Protein AF-A0A924IKW5-F1 (afdb_monomer_lite)

Radius of gyration: 21.97 Å; chains: 1; bounding box: 60×38×69 Å

pLDDT: mean 75.46, std 15.64, range [44.69, 96.19]

Sequence (141 aa):
MKMPLLLILLVTSVSAKTWAGDVLSQFDENCRFVYRSAYLELSSDVDGFNKKILSKYEMSSRLASLSLEITTSRANCEHLQADNSAKCNSDYQDLYSTLRGKLNIPAIISGKQSSVDRGPFGSDKAKEKIRLGVIDLQCKK

Structure (mmCIF, N/CA/C/O backbone):
data_AF-A0A924IKW5-F1
#
_entry.id   AF-A0A924IKW5-F1
#
loop_
_atom_site.group_PDB
_atom_site.id
_atom_site.type_symbol
_atom_site.label_atom_id
_atom_site.label_alt_id
_atom_site.label_comp_id
_atom_site.label_asym_id
_atom_site.label_entity_id
_atom_site.label_seq_id
_atom_site.pdbx_PDB_ins_code
_atom_site.Cartn_x
_atom_site.Cartn_y
_atom_site.Cartn_z
_atom_site.occupancy
_atom_site.B_iso_or_equiv
_atom_site.auth_seq_id
_atom_site.auth_comp_id
_atom_site.auth_asym_id
_atom_site.auth_atom_id
_atom_site.pdbx_PDB_model_num
ATOM 1 N N . MET A 1 1 ? 41.228 22.521 -52.847 1.00 44.69 1 MET A N 1
ATOM 2 C CA . MET A 1 1 ? 41.133 21.254 -52.088 1.00 44.69 1 MET A CA 1
ATOM 3 C C . MET A 1 1 ? 40.176 21.461 -50.919 1.00 44.69 1 MET A C 1
ATOM 5 O O . MET A 1 1 ? 40.480 22.256 -50.044 1.00 44.69 1 MET A O 1
ATOM 9 N N . LYS A 1 2 ? 38.982 20.853 -50.961 1.00 47.47 2 LYS A N 1
ATOM 10 C CA . LYS A 1 2 ? 37.913 20.969 -49.951 1.00 47.47 2 LYS A CA 1
ATOM 11 C C . LYS A 1 2 ? 37.553 19.565 -49.463 1.00 47.47 2 LYS A C 1
ATOM 13 O O . LYS A 1 2 ? 36.761 18.898 -50.111 1.00 47.47 2 LYS A O 1
ATOM 18 N N . MET A 1 3 ? 38.158 19.120 -48.368 1.00 56.00 3 MET A N 1
ATOM 19 C CA . MET A 1 3 ? 37.660 18.026 -47.522 1.00 56.00 3 MET A CA 1
ATOM 20 C C . MET A 1 3 ? 38.601 17.911 -46.324 1.00 56.00 3 MET A C 1
ATOM 22 O O . MET A 1 3 ? 39.740 17.484 -46.496 1.00 56.00 3 MET A O 1
ATOM 26 N N . PRO A 1 4 ? 38.176 18.400 -45.145 1.00 53.31 4 PRO A N 1
ATOM 27 C CA . PRO A 1 4 ? 38.145 17.486 -44.004 1.00 53.31 4 PRO A CA 1
ATOM 28 C C . PRO A 1 4 ? 37.057 17.876 -42.981 1.00 53.31 4 PRO A C 1
ATOM 30 O O . PRO A 1 4 ? 37.361 18.131 -41.824 1.00 53.31 4 PRO A O 1
ATOM 33 N N . LEU A 1 5 ? 35.784 17.968 -43.380 1.00 53.41 5 LEU A N 1
ATOM 34 C CA . LEU A 1 5 ? 34.685 18.159 -42.408 1.00 53.41 5 LEU A CA 1
ATOM 35 C C . LEU A 1 5 ? 33.915 16.856 -42.119 1.00 53.41 5 LEU A C 1
ATOM 37 O O . LEU A 1 5 ? 33.303 16.707 -41.069 1.00 53.41 5 LEU A O 1
ATOM 41 N N . LEU A 1 6 ? 33.991 15.879 -43.028 1.00 52.94 6 LEU A N 1
ATOM 42 C CA . LEU A 1 6 ? 33.246 14.617 -42.938 1.00 52.94 6 LEU A CA 1
ATOM 43 C C . LEU A 1 6 ? 33.859 13.589 -41.970 1.00 52.94 6 LEU A C 1
ATOM 45 O O . LEU A 1 6 ? 33.150 12.710 -41.495 1.00 52.94 6 LEU A O 1
ATOM 49 N N . LEU A 1 7 ? 35.147 13.712 -41.632 1.00 53.06 7 LEU A N 1
ATOM 50 C CA . LEU A 1 7 ? 35.840 12.764 -40.746 1.00 53.06 7 LEU A CA 1
ATOM 51 C C . LEU A 1 7 ? 35.599 13.028 -39.251 1.00 53.06 7 LEU A C 1
ATOM 53 O O . LEU A 1 7 ? 35.676 12.101 -38.454 1.00 53.06 7 LEU A O 1
ATOM 57 N N . ILE A 1 8 ? 35.250 14.259 -38.865 1.00 54.88 8 ILE A N 1
ATOM 58 C CA . ILE A 1 8 ? 35.007 14.617 -37.455 1.00 54.88 8 ILE A CA 1
ATOM 59 C C . ILE A 1 8 ? 33.595 14.193 -37.006 1.00 54.88 8 ILE A C 1
ATOM 61 O O . ILE A 1 8 ? 33.396 13.827 -35.851 1.00 54.88 8 ILE A O 1
ATOM 65 N N . LEU A 1 9 ? 32.627 14.149 -37.928 1.00 52.03 9 LEU A N 1
ATOM 66 C CA . LEU A 1 9 ? 31.243 13.738 -37.649 1.00 52.03 9 LEU A CA 1
ATOM 67 C C . LEU A 1 9 ? 31.067 12.222 -37.446 1.00 52.03 9 LEU A C 1
ATOM 69 O O . LEU A 1 9 ? 30.089 11.801 -36.833 1.00 52.03 9 LEU A O 1
ATOM 73 N N . LEU A 1 10 ? 32.006 11.395 -37.920 1.00 49.88 10 LEU A N 1
ATOM 74 C CA . LEU A 1 10 ? 31.911 9.938 -37.772 1.00 49.88 10 LEU A CA 1
ATOM 75 C C . LEU A 1 10 ? 32.428 9.422 -36.417 1.00 49.88 10 LEU A C 1
ATOM 77 O O . LEU A 1 10 ? 32.044 8.337 -35.994 1.00 49.88 10 LEU A O 1
ATOM 81 N N . VAL A 1 11 ? 33.276 10.184 -35.718 1.00 53.72 11 VAL A N 1
ATOM 82 C CA . VAL A 1 11 ? 33.910 9.736 -34.461 1.00 53.72 11 VAL A CA 1
ATOM 83 C C . VAL A 1 11 ? 33.022 9.995 -33.235 1.00 53.72 11 VAL A C 1
ATOM 85 O O . VAL A 1 11 ? 33.171 9.337 -32.210 1.00 53.72 11 VAL A O 1
ATOM 88 N N . THR A 1 12 ? 32.037 10.892 -33.326 1.00 54.75 12 THR A N 1
ATOM 89 C CA . THR A 1 12 ? 31.167 11.249 -32.189 1.00 54.75 12 THR A CA 1
ATOM 90 C C . THR A 1 12 ? 29.928 10.365 -32.030 1.00 54.75 12 THR A C 1
ATOM 92 O O . THR A 1 12 ? 29.213 10.498 -31.040 1.00 54.75 12 THR A O 1
ATOM 95 N N . SER A 1 13 ? 29.665 9.430 -32.948 1.00 54.00 13 SER A N 1
ATOM 96 C CA . SER A 1 13 ? 28.444 8.605 -32.932 1.00 54.00 13 SER A CA 1
ATOM 97 C C . SER A 1 13 ? 28.584 7.250 -32.219 1.00 54.00 13 SER A C 1
ATOM 99 O O . SER A 1 13 ? 27.589 6.542 -32.063 1.00 54.00 13 SER A O 1
ATOM 101 N N . VAL A 1 14 ? 29.778 6.883 -31.732 1.00 52.41 14 VAL A N 1
ATOM 102 C CA . VAL A 1 14 ? 30.023 5.550 -31.137 1.00 52.41 14 VAL A CA 1
ATOM 103 C C . VAL A 1 14 ? 29.968 5.543 -29.600 1.00 52.41 14 VAL A C 1
ATOM 105 O O . VAL A 1 14 ? 29.724 4.498 -29.003 1.00 52.41 14 VAL A O 1
ATOM 108 N N . SER A 1 15 ? 30.082 6.693 -28.931 1.00 52.78 15 SER A N 1
ATOM 109 C CA . SER A 1 15 ? 30.173 6.735 -27.459 1.00 52.78 15 SER A CA 1
ATOM 110 C C . SER A 1 15 ? 28.828 6.763 -26.718 1.00 52.78 15 SER A C 1
ATOM 112 O O . SER A 1 15 ? 28.826 6.778 -25.492 1.00 52.78 15 SER A O 1
ATOM 114 N N . ALA A 1 16 ? 27.685 6.771 -27.415 1.00 52.94 16 ALA A N 1
ATOM 115 C CA . ALA A 1 16 ? 26.374 7.038 -26.802 1.00 52.94 16 ALA A CA 1
ATOM 116 C C . ALA A 1 16 ? 25.554 5.802 -26.373 1.00 52.94 16 ALA A C 1
ATOM 118 O O . ALA A 1 16 ? 24.440 5.951 -25.881 1.00 52.94 16 ALA A O 1
ATOM 119 N N . LYS A 1 17 ? 26.049 4.572 -26.569 1.00 52.75 17 LYS A N 1
ATOM 120 C CA . LYS A 1 17 ? 25.202 3.366 -26.438 1.00 52.75 17 LYS A CA 1
ATOM 121 C C . LYS A 1 17 ? 25.223 2.659 -25.077 1.00 52.75 17 LYS A C 1
ATOM 123 O O . LYS A 1 17 ? 24.425 1.750 -24.885 1.00 52.75 17 LYS A O 1
ATOM 128 N N . THR A 1 18 ? 26.075 3.049 -24.130 1.00 51.62 18 THR A N 1
ATOM 129 C CA . THR A 1 18 ? 26.221 2.324 -22.848 1.00 51.62 18 THR A CA 1
ATOM 130 C C . THR A 1 18 ? 25.399 2.890 -21.687 1.00 51.62 18 THR A C 1
ATOM 132 O O . THR A 1 18 ? 25.255 2.224 -20.676 1.00 51.62 18 THR A O 1
ATOM 135 N N . TRP A 1 19 ? 24.809 4.079 -21.817 1.00 52.38 19 TRP A N 1
ATOM 136 C CA . TRP A 1 19 ? 24.189 4.800 -20.692 1.00 52.38 19 TRP A CA 1
ATOM 137 C C . TRP A 1 19 ? 22.673 4.588 -20.630 1.00 52.38 19 TRP A C 1
ATOM 139 O O . TRP A 1 19 ? 22.055 4.841 -19.605 1.00 52.38 19 TRP A O 1
ATOM 149 N N . ALA A 1 20 ? 22.066 4.091 -21.711 1.00 52.34 20 ALA A N 1
ATOM 150 C CA . ALA A 1 20 ? 20.640 3.780 -21.742 1.00 52.34 20 ALA A CA 1
ATOM 151 C C . ALA A 1 20 ? 20.314 2.465 -21.010 1.00 52.34 20 ALA A C 1
ATOM 153 O O . ALA A 1 20 ? 19.297 2.388 -20.333 1.00 52.34 20 ALA A O 1
ATOM 154 N N . GLY A 1 21 ? 21.179 1.447 -21.104 1.00 51.62 21 GLY A N 1
ATOM 155 C CA . GLY A 1 21 ? 20.933 0.135 -20.489 1.00 51.62 21 GLY A CA 1
ATOM 156 C C . GLY A 1 21 ? 20.964 0.164 -18.958 1.00 51.62 21 GLY A C 1
ATOM 157 O O . GLY A 1 21 ? 20.048 -0.345 -18.316 1.00 51.62 21 GLY A O 1
ATOM 158 N N . ASP A 1 22 ? 21.975 0.813 -18.376 1.00 54.38 22 ASP A N 1
ATOM 159 C CA . ASP A 1 22 ? 22.142 0.871 -16.917 1.00 54.38 22 ASP A CA 1
ATOM 160 C C . ASP A 1 22 ? 21.098 1.771 -16.239 1.00 54.38 22 ASP A C 1
ATOM 162 O O . ASP A 1 22 ? 20.612 1.449 -15.154 1.00 54.38 22 ASP A O 1
ATOM 166 N N . VAL A 1 23 ? 20.699 2.867 -16.895 1.00 56.25 23 VAL A N 1
ATOM 167 C CA . VAL A 1 23 ? 19.655 3.767 -16.381 1.00 56.25 23 VAL A CA 1
ATOM 168 C C . VAL A 1 23 ? 18.291 3.078 -16.410 1.00 56.25 23 VAL A C 1
ATOM 170 O O . VAL A 1 23 ? 17.594 3.094 -15.401 1.00 56.25 23 VAL A O 1
ATOM 173 N N . LEU A 1 24 ? 17.923 2.415 -17.512 1.00 57.31 24 LEU A N 1
ATOM 174 C CA . LEU A 1 24 ? 16.655 1.677 -17.598 1.00 57.31 24 LEU A CA 1
ATOM 175 C C . LEU A 1 24 ? 16.603 0.515 -16.591 1.00 57.31 24 LEU A C 1
ATOM 177 O O . LEU A 1 24 ? 15.597 0.341 -15.911 1.00 57.31 24 LEU A O 1
ATOM 181 N N . SER A 1 25 ? 17.714 -0.205 -16.408 1.00 59.00 25 SER A N 1
ATOM 182 C CA . SER A 1 25 ? 17.857 -1.254 -15.387 1.00 59.00 25 SER A CA 1
ATOM 183 C C . SER A 1 25 ? 17.619 -0.733 -13.958 1.00 59.00 25 SER A C 1
ATOM 185 O O . SER A 1 25 ? 16.845 -1.324 -13.201 1.00 59.00 25 SER A O 1
ATOM 187 N N . GLN A 1 26 ? 18.221 0.407 -13.592 1.00 59.78 26 GLN A N 1
ATOM 188 C CA . GLN A 1 26 ? 17.991 1.043 -12.288 1.00 59.78 26 GLN A CA 1
ATOM 189 C C . GLN A 1 26 ? 16.556 1.550 -12.122 1.00 59.78 26 GLN A C 1
ATOM 191 O O . GLN A 1 26 ? 15.987 1.442 -11.035 1.00 59.78 26 GLN A O 1
ATOM 196 N N . PHE A 1 27 ? 15.951 2.096 -13.179 1.00 63.75 27 PHE A N 1
ATOM 197 C CA . PHE A 1 27 ? 14.551 2.518 -13.146 1.00 63.75 27 PHE A CA 1
ATOM 198 C C . PHE A 1 27 ? 13.608 1.330 -12.939 1.00 63.75 27 PHE A C 1
ATOM 200 O O . PHE A 1 27 ? 12.705 1.407 -12.108 1.00 63.75 27 PHE A O 1
ATOM 207 N N . ASP A 1 28 ? 13.864 0.207 -13.605 1.00 63.12 28 ASP A N 1
ATOM 208 C CA . ASP A 1 28 ? 13.082 -1.017 -13.450 1.00 63.12 28 ASP A CA 1
ATOM 209 C C . ASP A 1 28 ? 13.189 -1.609 -12.038 1.00 63.12 28 ASP A C 1
ATOM 211 O O . ASP 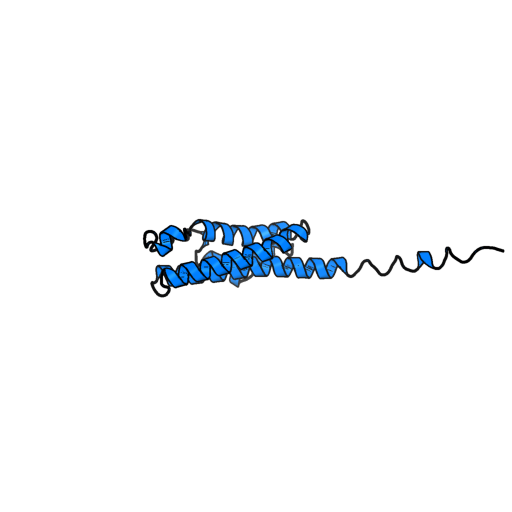A 1 28 ? 12.194 -2.083 -11.482 1.00 63.12 28 ASP A O 1
ATOM 215 N N . GLU A 1 29 ? 14.378 -1.573 -11.433 1.00 67.00 29 GLU A N 1
ATOM 216 C CA . GLU A 1 29 ? 14.578 -1.944 -10.028 1.00 67.00 29 GLU A CA 1
ATOM 217 C C . GLU A 1 29 ? 13.835 -1.011 -9.069 1.00 67.00 29 GLU A C 1
ATOM 219 O O . GLU A 1 29 ? 13.174 -1.489 -8.142 1.00 67.00 29 GLU A O 1
ATOM 224 N N . ASN A 1 30 ? 13.870 0.299 -9.324 1.00 73.75 30 ASN A N 1
ATOM 225 C CA . ASN A 1 30 ? 13.150 1.289 -8.527 1.00 73.75 30 ASN A CA 1
ATOM 226 C C . ASN A 1 30 ? 11.634 1.078 -8.599 1.00 73.75 30 ASN A C 1
ATOM 228 O O . ASN A 1 30 ? 10.960 1.101 -7.571 1.00 73.75 30 ASN A O 1
ATOM 232 N N . CYS A 1 31 ? 11.092 0.796 -9.782 1.00 76.00 31 CYS A N 1
ATOM 233 C CA . CYS A 1 31 ? 9.667 0.536 -9.963 1.00 76.00 31 CYS A CA 1
ATOM 234 C C . CYS A 1 31 ? 9.198 -0.702 -9.197 1.00 76.00 31 CYS A C 1
ATOM 236 O O . CYS A 1 31 ? 8.215 -0.630 -8.450 1.00 76.00 31 CYS A O 1
ATOM 238 N N . ARG A 1 32 ? 9.947 -1.811 -9.284 1.00 77.94 32 ARG A N 1
ATOM 239 C CA . ARG A 1 32 ? 9.656 -3.018 -8.492 1.00 77.94 32 ARG A CA 1
ATOM 240 C C . ARG A 1 32 ? 9.702 -2.713 -7.003 1.00 77.94 32 ARG A C 1
ATOM 242 O O . ARG A 1 32 ? 8.823 -3.142 -6.255 1.00 77.94 32 ARG A O 1
ATOM 249 N N . PHE A 1 33 ? 10.715 -1.964 -6.571 1.00 82.25 33 PHE A N 1
ATOM 250 C CA . PHE A 1 33 ? 10.908 -1.616 -5.170 1.00 82.25 33 PHE A CA 1
ATOM 251 C C . PHE A 1 33 ? 9.746 -0.797 -4.603 1.00 82.25 33 PHE A C 1
ATOM 253 O O . PHE A 1 33 ? 9.296 -1.098 -3.496 1.00 82.25 33 PHE A O 1
ATOM 260 N N . VAL A 1 34 ? 9.223 0.181 -5.346 1.00 84.44 34 VAL A N 1
ATOM 261 C CA . VAL A 1 34 ? 8.078 0.997 -4.908 1.00 84.44 34 VAL A CA 1
ATOM 262 C C . VAL A 1 34 ? 6.847 0.116 -4.695 1.00 84.44 34 VAL A C 1
ATOM 264 O O . VAL A 1 34 ? 6.287 0.119 -3.599 1.00 84.44 34 VAL A O 1
ATOM 267 N N . TYR A 1 35 ? 6.432 -0.681 -5.687 1.00 83.94 35 TYR A N 1
ATOM 268 C CA . TYR A 1 35 ? 5.229 -1.515 -5.543 1.00 83.94 35 TYR A CA 1
ATOM 269 C C . TYR A 1 35 ? 5.380 -2.568 -4.443 1.00 83.94 35 TYR A C 1
ATOM 271 O O . TYR A 1 35 ? 4.452 -2.795 -3.661 1.00 83.94 35 TYR A O 1
ATOM 279 N N . ARG A 1 36 ? 6.567 -3.175 -4.338 1.00 85.94 36 ARG A N 1
ATOM 280 C CA . ARG A 1 36 ? 6.907 -4.117 -3.270 1.00 85.94 36 ARG A CA 1
ATOM 281 C C . ARG A 1 36 ? 6.787 -3.470 -1.892 1.00 85.94 36 ARG A C 1
ATOM 283 O O . ARG A 1 36 ? 6.129 -4.027 -1.012 1.00 85.94 36 ARG A O 1
ATOM 290 N N . SER A 1 37 ? 7.415 -2.314 -1.706 1.00 87.56 37 SER A N 1
ATOM 291 C CA . SER A 1 37 ? 7.441 -1.604 -0.425 1.00 87.56 37 SER A CA 1
ATOM 292 C C . SER A 1 37 ? 6.049 -1.117 -0.044 1.00 87.56 37 SER A C 1
ATOM 294 O O . SER A 1 37 ? 5.592 -1.398 1.061 1.00 87.56 37 SER A O 1
ATOM 296 N N . ALA A 1 38 ? 5.319 -0.525 -0.990 1.00 89.12 38 ALA A N 1
ATOM 297 C CA . ALA A 1 38 ? 3.958 -0.062 -0.766 1.00 89.12 38 ALA A CA 1
ATOM 298 C C . ALA A 1 38 ? 3.000 -1.204 -0.414 1.00 89.12 38 ALA A C 1
ATOM 300 O O . ALA A 1 38 ? 2.148 -1.044 0.457 1.00 89.12 38 ALA A O 1
ATOM 301 N N . TYR A 1 39 ? 3.127 -2.375 -1.051 1.00 89.44 39 TYR A N 1
ATOM 302 C CA . TYR A 1 39 ? 2.341 -3.545 -0.663 1.00 89.44 39 TYR A CA 1
ATOM 303 C C . TYR A 1 39 ? 2.662 -3.987 0.771 1.00 89.44 39 TYR A C 1
ATOM 305 O O . TYR A 1 39 ? 1.742 -4.243 1.550 1.00 89.44 39 TYR A O 1
ATOM 313 N N . LEU A 1 40 ? 3.945 -4.093 1.131 1.00 90.00 40 LEU A N 1
ATOM 314 C CA . LEU A 1 40 ? 4.357 -4.531 2.467 1.00 90.00 40 LEU A CA 1
ATOM 315 C C . LEU A 1 40 ? 3.875 -3.561 3.548 1.00 90.00 40 LEU A C 1
ATOM 317 O O . LEU A 1 40 ? 3.335 -4.007 4.563 1.00 90.00 40 LEU A O 1
ATOM 321 N N . GLU A 1 41 ? 4.022 -2.260 3.307 1.00 92.31 41 GLU A N 1
ATOM 322 C CA . GLU A 1 41 ? 3.558 -1.209 4.208 1.00 92.31 41 GLU A CA 1
ATOM 323 C C . GLU A 1 41 ? 2.038 -1.240 4.345 1.00 92.31 41 GLU A C 1
ATOM 325 O O . GLU A 1 41 ? 1.529 -1.387 5.455 1.00 92.31 41 GLU A O 1
ATOM 330 N N . LEU A 1 42 ? 1.306 -1.256 3.227 1.00 92.19 42 LEU A N 1
ATOM 331 C CA . LEU A 1 42 ? -0.151 -1.338 3.241 1.00 92.19 42 LEU A CA 1
ATOM 332 C C . LEU A 1 42 ? -0.647 -2.581 3.987 1.00 92.19 42 LEU A C 1
ATOM 334 O O . LEU A 1 42 ? -1.609 -2.535 4.750 1.00 92.19 42 LEU A O 1
ATOM 338 N N . SER A 1 43 ? 0.016 -3.713 3.779 1.00 91.69 43 SER A N 1
ATOM 339 C CA . SER A 1 43 ? -0.330 -4.973 4.427 1.00 91.69 43 SER A CA 1
ATOM 340 C C . SER A 1 43 ? -0.017 -4.966 5.927 1.00 91.69 43 SER A C 1
ATOM 342 O O . SER A 1 43 ? -0.717 -5.619 6.704 1.00 91.69 43 SER A O 1
ATOM 344 N N . SER A 1 44 ? 1.003 -4.220 6.357 1.00 91.75 44 SER A N 1
ATOM 345 C CA . SER A 1 44 ? 1.291 -3.950 7.770 1.00 91.75 44 SER A CA 1
ATOM 346 C C . SER A 1 44 ? 0.265 -2.997 8.391 1.00 91.75 44 SER A C 1
ATOM 348 O O . SER A 1 44 ? -0.235 -3.248 9.486 1.00 91.75 44 SER A O 1
ATOM 350 N N . ASP A 1 45 ? -0.128 -1.945 7.682 1.00 94.25 45 ASP A N 1
ATOM 351 C CA . ASP A 1 45 ? -1.144 -1.004 8.154 1.00 94.25 45 ASP A CA 1
ATOM 352 C C . ASP A 1 45 ? -2.514 -1.675 8.292 1.00 94.25 45 ASP A C 1
ATOM 354 O O . ASP A 1 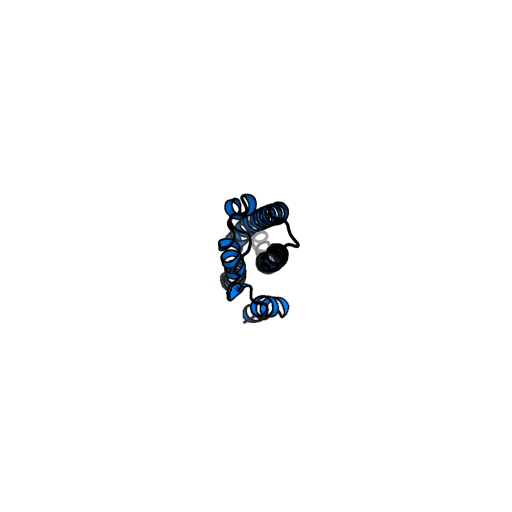45 ? -3.222 -1.481 9.278 1.00 94.25 45 ASP A O 1
ATOM 358 N N . VAL A 1 46 ? -2.870 -2.567 7.365 1.00 93.19 46 VAL A N 1
ATOM 359 C CA . VAL A 1 46 ? -4.079 -3.387 7.496 1.00 93.19 46 VAL A CA 1
ATOM 360 C C . VAL A 1 46 ? -4.002 -4.317 8.717 1.00 93.19 46 VAL A C 1
ATOM 362 O O . VAL A 1 46 ? -5.022 -4.558 9.366 1.00 93.19 46 VAL A O 1
ATOM 365 N N . ASP A 1 47 ? -2.823 -4.843 9.068 1.00 92.50 47 ASP A N 1
ATOM 366 C CA . ASP A 1 47 ? -2.614 -5.558 10.337 1.00 92.50 47 ASP A CA 1
ATOM 367 C C . ASP A 1 47 ? -2.877 -4.668 11.543 1.00 92.50 47 ASP A C 1
ATOM 369 O O . ASP A 1 47 ? -3.651 -5.053 12.424 1.00 92.50 47 ASP A O 1
ATOM 373 N N . GLY A 1 48 ? -2.276 -3.482 11.562 1.00 93.44 48 GLY A N 1
ATOM 374 C CA . GLY A 1 48 ? -2.471 -2.508 12.627 1.00 93.44 48 GLY A CA 1
ATOM 375 C C . GLY A 1 48 ? -3.940 -2.118 12.784 1.00 93.44 48 GLY A C 1
ATOM 376 O O . GLY A 1 48 ? -4.470 -2.137 13.894 1.00 93.44 48 GLY A O 1
ATOM 377 N N . PHE A 1 49 ? -4.629 -1.840 11.679 1.00 94.56 49 PHE A N 1
ATOM 378 C CA . PHE A 1 49 ? -6.034 -1.444 11.680 1.00 94.56 49 PHE A CA 1
ATOM 379 C C . PHE A 1 49 ? -6.959 -2.575 12.149 1.00 94.56 49 PHE A C 1
ATOM 381 O O . PHE A 1 49 ? -7.804 -2.365 13.023 1.00 94.56 49 PHE A O 1
ATOM 388 N N . ASN A 1 50 ? -6.765 -3.801 11.646 1.00 93.81 50 ASN A N 1
ATOM 389 C CA . ASN A 1 50 ? -7.553 -4.966 12.066 1.00 93.81 50 ASN A CA 1
ATOM 390 C C . ASN A 1 50 ? -7.360 -5.285 13.555 1.00 93.81 50 ASN A C 1
ATOM 392 O O . ASN A 1 50 ? -8.321 -5.647 14.233 1.00 93.81 50 ASN A O 1
ATOM 396 N N . LYS A 1 51 ? -6.139 -5.112 14.076 1.00 94.88 51 LYS A N 1
ATOM 397 C CA . LYS A 1 51 ? -5.799 -5.309 15.494 1.00 94.88 51 LYS A CA 1
ATOM 398 C C . LYS A 1 51 ? -6.154 -4.113 16.384 1.00 94.88 51 LYS A C 1
ATOM 400 O O . LYS A 1 51 ? -5.851 -4.147 17.570 1.00 94.88 51 LYS A O 1
ATOM 405 N N . LYS A 1 52 ? -6.782 -3.066 15.833 1.00 94.50 52 LYS A N 1
ATOM 406 C CA . LYS A 1 52 ? -7.115 -1.809 16.532 1.00 94.50 52 LYS A CA 1
ATOM 407 C C . LYS A 1 52 ? -5.901 -1.062 17.102 1.00 94.50 52 LYS A C 1
ATOM 409 O O . LYS A 1 52 ? -6.060 -0.219 17.975 1.00 94.50 52 LYS A O 1
ATOM 414 N N . ILE A 1 53 ? -4.708 -1.354 16.586 1.00 96.19 53 ILE A N 1
ATOM 415 C CA . ILE A 1 53 ? -3.469 -0.629 16.885 1.00 96.19 53 ILE A CA 1
ATOM 416 C C . ILE A 1 53 ? -3.465 0.707 16.133 1.00 96.19 53 ILE A C 1
ATOM 418 O O . ILE A 1 53 ? -3.067 1.717 16.696 1.00 96.19 53 ILE A O 1
ATOM 422 N N . LEU A 1 54 ? -3.936 0.714 14.879 1.00 94.62 54 LEU A N 1
ATOM 423 C CA . LEU A 1 54 ? -4.134 1.936 14.098 1.00 94.62 54 LEU A CA 1
ATOM 424 C C . LEU A 1 54 ? -5.591 2.386 14.172 1.00 94.62 54 LEU A C 1
ATOM 426 O O . LEU A 1 54 ? -6.517 1.607 13.918 1.00 94.62 54 LEU A O 1
ATOM 430 N N . SER A 1 55 ? -5.798 3.665 14.467 1.00 95.81 55 SER A N 1
ATOM 431 C CA . SER A 1 55 ? -7.105 4.305 14.390 1.00 95.81 55 SER A CA 1
ATOM 432 C C . SER A 1 55 ? -7.562 4.484 12.939 1.00 95.81 55 SER A C 1
ATOM 434 O O . SER A 1 55 ? -6.780 4.448 11.988 1.00 95.81 55 SER A O 1
ATOM 436 N N . LYS A 1 56 ? -8.860 4.744 12.755 1.00 93.88 56 LYS A N 1
ATOM 437 C CA . LYS A 1 56 ? -9.435 5.053 11.436 1.00 93.88 56 LYS A CA 1
ATOM 438 C C . LYS A 1 56 ? -8.784 6.261 10.755 1.00 93.88 56 LYS A C 1
ATOM 440 O O . LYS A 1 56 ? -8.653 6.265 9.535 1.00 93.88 56 LYS A O 1
ATOM 445 N N . TYR A 1 57 ? -8.362 7.261 11.532 1.00 94.44 57 TYR A N 1
ATOM 446 C CA . TYR A 1 57 ? -7.715 8.457 10.998 1.00 94.44 57 TYR A CA 1
ATOM 447 C C . TYR A 1 57 ? -6.283 8.154 10.562 1.00 94.44 57 TYR A C 1
ATOM 449 O O . TYR A 1 57 ? -5.917 8.486 9.437 1.00 94.44 57 TYR A O 1
ATOM 457 N N . GLU A 1 58 ? -5.512 7.442 11.387 1.00 95.06 58 GLU A N 1
ATOM 458 C 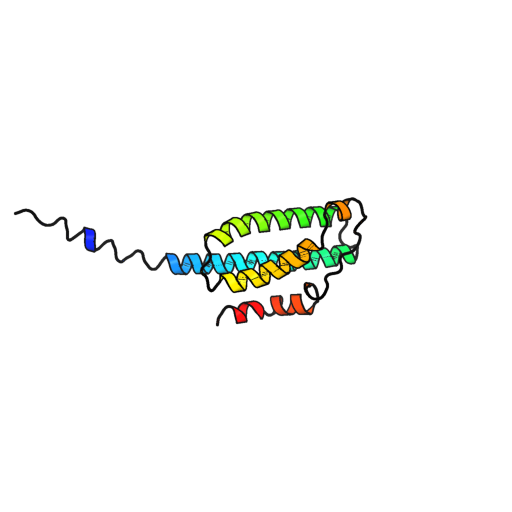CA . GLU A 1 58 ? -4.156 7.006 11.033 1.00 95.06 58 GLU A CA 1
ATOM 459 C C . GLU A 1 58 ? -4.164 6.100 9.804 1.00 95.06 58 GLU A C 1
ATOM 461 O O . GLU A 1 58 ? -3.404 6.341 8.869 1.00 95.06 58 GLU A O 1
ATOM 466 N N . MET A 1 59 ? -5.080 5.126 9.756 1.00 94.06 59 MET A N 1
ATOM 467 C CA . MET A 1 59 ? -5.242 4.251 8.597 1.00 94.06 59 MET A CA 1
ATOM 468 C C . MET A 1 59 ? -5.585 5.050 7.335 1.00 94.06 59 MET A C 1
ATOM 470 O O . MET A 1 59 ? -4.988 4.835 6.285 1.00 94.06 59 MET A O 1
ATOM 474 N N . SER A 1 60 ? -6.524 5.998 7.423 1.00 92.00 60 SER A N 1
ATOM 475 C CA . SER A 1 60 ? -6.905 6.823 6.270 1.00 92.00 60 SER A CA 1
ATOM 476 C C . SER A 1 60 ? -5.774 7.732 5.779 1.00 92.00 60 SER A C 1
ATOM 478 O O . SER A 1 60 ? -5.589 7.866 4.572 1.00 92.00 60 SER A O 1
ATOM 480 N N . SER A 1 61 ? -4.996 8.306 6.702 1.00 94.00 61 SER A N 1
ATOM 481 C CA . SER A 1 61 ? -3.870 9.190 6.395 1.00 94.00 61 SER A CA 1
ATOM 482 C C . SER A 1 61 ? -2.735 8.425 5.716 1.00 94.00 61 SER A C 1
ATOM 484 O O . SER A 1 61 ? -2.292 8.803 4.631 1.00 94.00 61 SER A O 1
ATOM 486 N N . ARG A 1 62 ? -2.336 7.282 6.289 1.00 93.94 62 ARG A N 1
ATOM 487 C CA . ARG A 1 62 ? -1.316 6.395 5.710 1.00 93.94 62 ARG A CA 1
ATOM 488 C C . ARG A 1 62 ? -1.728 5.883 4.336 1.00 93.94 62 ARG A C 1
ATOM 490 O O . ARG A 1 62 ? -0.951 5.950 3.390 1.00 93.94 62 ARG A O 1
ATOM 497 N N . LEU A 1 63 ? -2.989 5.476 4.187 1.00 91.81 63 LEU A N 1
ATOM 498 C CA . LEU A 1 63 ? -3.524 5.024 2.907 1.00 91.81 63 LEU A CA 1
ATOM 499 C C . LEU A 1 63 ? -3.511 6.121 1.833 1.00 91.81 63 LEU A C 1
ATOM 501 O O . LEU A 1 63 ? -3.233 5.832 0.666 1.00 91.81 63 LEU A O 1
ATOM 505 N N . ALA A 1 64 ? -3.818 7.365 2.204 1.00 90.00 64 ALA A N 1
ATOM 506 C CA . ALA A 1 64 ? -3.733 8.504 1.296 1.00 90.00 64 ALA A CA 1
ATOM 507 C C . ALA A 1 64 ? -2.279 8.783 0.883 1.00 90.00 64 ALA A C 1
ATOM 509 O O . ALA A 1 64 ? -2.015 8.920 -0.311 1.00 90.00 64 ALA A O 1
ATOM 510 N N . SER A 1 65 ? -1.346 8.777 1.842 1.00 91.06 65 SER A N 1
ATOM 511 C CA . SER A 1 65 ? 0.092 8.952 1.593 1.00 91.06 65 SER A CA 1
ATOM 512 C C . SER A 1 65 ? 0.636 7.892 0.631 1.00 91.06 65 SER A C 1
ATOM 514 O O . SER A 1 65 ? 1.199 8.231 -0.407 1.00 91.06 65 SER A O 1
ATOM 516 N N . LEU A 1 66 ? 0.361 6.613 0.907 1.00 89.94 66 LEU A N 1
ATOM 517 C CA . LEU A 1 66 ? 0.757 5.494 0.047 1.00 89.94 66 LEU A CA 1
ATOM 518 C C . LEU A 1 66 ? 0.148 5.587 -1.356 1.00 89.94 66 LEU A C 1
ATOM 520 O O . LEU A 1 66 ? 0.793 5.244 -2.343 1.00 89.94 66 LEU A O 1
ATOM 524 N N . SER A 1 67 ? -1.107 6.037 -1.469 1.00 86.94 67 SER A N 1
ATOM 525 C CA . SER A 1 67 ? -1.760 6.195 -2.776 1.00 86.94 67 SER A CA 1
ATOM 526 C C . SER A 1 67 ? -1.106 7.309 -3.603 1.00 86.94 67 SER A C 1
ATOM 528 O O . SER A 1 67 ? -1.003 7.181 -4.825 1.00 86.94 67 SER A O 1
ATOM 530 N N . LEU A 1 68 ? -0.651 8.387 -2.955 1.00 86.88 68 LEU A N 1
ATOM 531 C CA . LEU A 1 68 ? 0.055 9.483 -3.616 1.00 86.88 68 LEU A CA 1
ATOM 532 C C . LEU A 1 68 ? 1.428 9.030 -4.122 1.00 86.88 68 LEU A C 1
ATOM 534 O O . LEU A 1 68 ? 1.726 9.231 -5.295 1.00 86.88 68 LEU A O 1
ATOM 538 N N . GLU A 1 69 ? 2.215 8.368 -3.273 1.00 85.44 69 GLU A N 1
ATOM 539 C CA . GLU A 1 69 ? 3.544 7.847 -3.622 1.00 85.44 69 GLU A CA 1
ATOM 540 C C . GLU A 1 69 ? 3.493 6.835 -4.775 1.00 85.44 69 GLU A C 1
ATOM 542 O O . GLU A 1 69 ? 4.315 6.866 -5.694 1.00 85.44 69 GLU A O 1
ATOM 547 N N . ILE A 1 70 ? 2.484 5.962 -4.779 1.00 84.56 70 ILE A N 1
ATOM 548 C CA . ILE A 1 70 ? 2.285 5.020 -5.882 1.00 84.56 70 ILE A CA 1
ATOM 549 C C . ILE A 1 70 ? 1.873 5.744 -7.160 1.00 84.56 70 ILE A C 1
ATOM 551 O O . ILE A 1 70 ? 2.335 5.376 -8.233 1.00 84.56 70 ILE A O 1
ATOM 555 N N . THR A 1 71 ? 1.033 6.775 -7.076 1.00 82.12 71 THR A N 1
ATOM 556 C CA . THR A 1 71 ? 0.602 7.530 -8.263 1.00 82.12 71 THR A CA 1
ATOM 557 C C . THR A 1 71 ? 1.775 8.266 -8.909 1.00 82.12 71 THR A C 1
ATOM 559 O O . THR A 1 71 ? 1.928 8.217 -10.130 1.00 82.12 71 THR A O 1
ATOM 562 N N . THR A 1 72 ? 2.630 8.906 -8.108 1.00 78.19 72 THR A N 1
ATOM 563 C CA . THR A 1 72 ? 3.823 9.601 -8.613 1.00 78.19 72 THR A CA 1
ATOM 564 C C . THR A 1 72 ? 4.828 8.622 -9.209 1.00 78.19 72 THR A C 1
ATOM 566 O O . THR A 1 72 ? 5.370 8.872 -10.284 1.00 78.19 72 THR A O 1
ATOM 569 N N . SER A 1 73 ? 5.030 7.476 -8.562 1.00 79.81 73 SER A N 1
ATOM 570 C CA . SER A 1 73 ? 5.942 6.444 -9.054 1.00 79.81 73 SER A CA 1
ATOM 571 C C . SER A 1 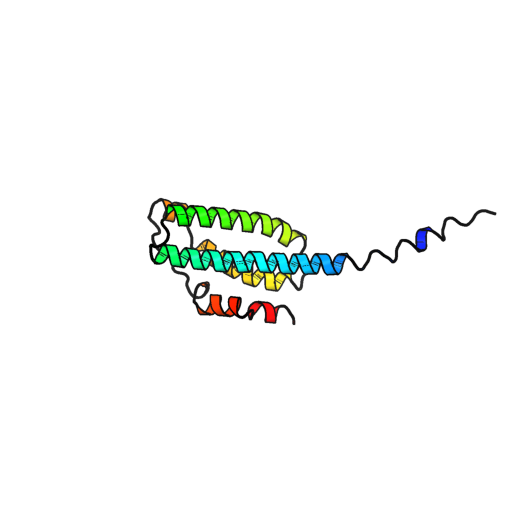73 ? 5.418 5.771 -10.320 1.00 79.81 73 SER A C 1
ATOM 573 O O . SER A 1 73 ? 6.175 5.577 -11.264 1.00 79.81 73 SER A O 1
ATOM 575 N N . ARG A 1 74 ? 4.114 5.484 -10.395 1.00 73.06 74 ARG A N 1
ATOM 576 C CA . ARG A 1 74 ? 3.465 4.872 -11.562 1.00 73.06 74 ARG A CA 1
ATOM 577 C C . ARG A 1 74 ? 3.656 5.697 -12.827 1.00 73.06 74 ARG A C 1
ATOM 579 O O . ARG A 1 74 ? 3.992 5.130 -13.859 1.00 73.06 74 ARG A O 1
ATOM 586 N N . ALA A 1 75 ? 3.502 7.018 -12.734 1.00 70.00 75 ALA A N 1
ATOM 587 C CA . ALA A 1 75 ? 3.720 7.915 -13.868 1.00 70.00 75 ALA A CA 1
ATOM 588 C C . ALA A 1 75 ? 5.146 7.788 -14.438 1.00 70.00 75 ALA A C 1
ATOM 590 O O . ALA A 1 75 ? 5.326 7.763 -15.655 1.00 70.00 75 ALA A O 1
ATOM 591 N N . ASN A 1 76 ? 6.141 7.638 -13.560 1.00 69.69 76 ASN A N 1
ATOM 592 C CA . ASN A 1 76 ? 7.537 7.447 -13.954 1.00 69.69 76 ASN A CA 1
ATOM 593 C C . ASN A 1 76 ? 7.796 6.029 -14.484 1.00 69.69 76 ASN A C 1
ATOM 595 O O . ASN A 1 76 ? 8.545 5.850 -15.440 1.00 69.69 76 ASN A O 1
ATOM 599 N N . CYS A 1 77 ? 7.155 5.026 -13.887 1.00 72.31 77 CYS A N 1
ATOM 600 C CA . CYS A 1 77 ? 7.336 3.623 -14.234 1.00 72.31 77 CYS A CA 1
ATOM 601 C C . CYS A 1 77 ? 6.674 3.243 -15.560 1.00 72.31 77 CYS A C 1
ATOM 603 O O . CYS A 1 77 ? 7.249 2.470 -16.316 1.00 72.31 77 CYS A O 1
ATOM 605 N N . GLU A 1 78 ? 5.490 3.762 -15.882 1.00 67.38 78 GLU A N 1
ATOM 606 C CA . GLU A 1 78 ? 4.796 3.435 -17.139 1.00 67.38 78 GLU A CA 1
ATOM 607 C C . GLU A 1 78 ? 5.497 4.031 -18.374 1.00 67.38 78 GLU A C 1
ATOM 609 O O . GLU A 1 78 ? 5.383 3.477 -19.462 1.00 67.38 78 GLU A O 1
ATOM 614 N N . HIS A 1 79 ? 6.259 5.120 -18.220 1.00 64.94 79 HIS A N 1
ATOM 615 C CA . HIS A 1 79 ? 6.959 5.779 -19.332 1.00 64.94 79 HIS A CA 1
ATOM 616 C C . HIS A 1 79 ? 8.345 5.202 -19.656 1.00 64.94 79 HIS A C 1
ATOM 618 O O . HIS A 1 79 ? 8.883 5.510 -20.719 1.00 64.94 79 HIS A O 1
ATOM 624 N N . LEU A 1 80 ? 8.947 4.418 -18.754 1.00 59.44 80 LEU A N 1
ATOM 625 C CA . LEU A 1 80 ? 10.377 4.076 -18.815 1.00 59.44 80 LEU A CA 1
ATOM 626 C C . LEU A 1 80 ? 10.678 2.567 -18.809 1.00 59.44 80 LEU A C 1
ATOM 628 O O . LEU A 1 80 ? 11.847 2.198 -18.817 1.00 59.44 80 LEU A O 1
ATOM 632 N N . GLN A 1 81 ? 9.666 1.694 -18.801 1.00 57.91 81 GLN A N 1
ATOM 633 C CA . GLN A 1 81 ? 9.873 0.243 -18.684 1.00 57.91 81 GLN A CA 1
ATOM 634 C C . GLN A 1 81 ? 10.203 -0.454 -20.013 1.00 57.91 81 GLN A C 1
ATOM 636 O O . GLN A 1 81 ? 9.623 -0.150 -21.055 1.00 57.91 81 GLN A O 1
ATOM 641 N N . ALA A 1 82 ? 11.094 -1.451 -19.945 1.00 55.72 82 ALA A N 1
ATOM 642 C CA . ALA A 1 82 ? 11.335 -2.433 -21.003 1.00 55.72 82 ALA A CA 1
ATOM 643 C C . ALA A 1 82 ? 10.396 -3.657 -20.861 1.00 55.72 82 ALA A C 1
ATOM 645 O O . 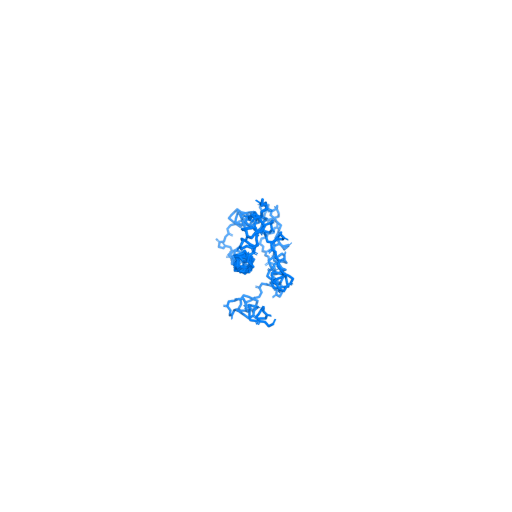ALA A 1 82 ? 10.018 -4.044 -19.758 1.00 55.72 82 ALA A O 1
ATOM 646 N N . ASP A 1 83 ? 10.043 -4.328 -21.963 1.00 56.31 83 ASP A N 1
ATOM 647 C CA . ASP A 1 83 ? 8.999 -5.377 -21.982 1.00 56.31 83 ASP A CA 1
ATOM 648 C C . ASP A 1 83 ? 9.207 -6.537 -20.979 1.00 56.31 83 ASP A C 1
ATOM 650 O O . ASP A 1 83 ? 8.243 -7.092 -20.449 1.00 56.31 83 ASP A O 1
ATOM 654 N N . ASN A 1 84 ? 10.457 -6.899 -20.667 1.00 53.09 84 ASN A N 1
ATOM 655 C CA . ASN A 1 84 ? 10.758 -7.998 -19.739 1.00 53.09 84 ASN A CA 1
ATOM 656 C C . ASN A 1 84 ? 10.627 -7.603 -18.255 1.00 53.09 84 ASN A C 1
ATOM 658 O O . ASN A 1 84 ? 10.314 -8.453 -17.420 1.00 53.09 84 ASN A O 1
ATOM 662 N N . SER A 1 85 ? 10.825 -6.328 -17.906 1.00 57.34 85 SER A N 1
ATOM 663 C CA . SER A 1 85 ? 10.600 -5.818 -16.547 1.00 57.34 85 SER A CA 1
ATOM 664 C C . SER A 1 85 ? 9.128 -5.497 -16.281 1.00 57.34 85 SER A C 1
ATOM 666 O O . SER A 1 85 ? 8.687 -5.584 -15.130 1.00 57.34 85 SER A O 1
ATOM 668 N N . ALA A 1 86 ? 8.348 -5.253 -17.340 1.00 61.78 86 ALA A N 1
ATOM 669 C CA . ALA A 1 86 ? 6.911 -4.993 -17.279 1.00 61.78 86 ALA A CA 1
ATOM 670 C C . ALA A 1 86 ? 6.127 -6.094 -16.556 1.00 61.78 86 ALA A C 1
ATOM 672 O O . ALA A 1 86 ? 5.291 -5.807 -15.698 1.00 61.78 86 ALA A O 1
ATOM 673 N N . LYS A 1 87 ? 6.437 -7.368 -16.827 1.00 65.56 87 LYS A N 1
ATOM 674 C CA . LYS A 1 87 ? 5.730 -8.496 -16.203 1.00 65.56 87 LYS A CA 1
ATOM 675 C C . LYS A 1 87 ? 5.942 -8.557 -14.688 1.00 65.56 87 LYS A C 1
ATOM 677 O O . LYS A 1 87 ? 5.000 -8.780 -13.938 1.00 65.56 87 LYS A O 1
ATOM 682 N N . CYS A 1 88 ? 7.165 -8.320 -14.228 1.00 65.75 88 CYS A N 1
ATOM 683 C CA . CYS A 1 88 ? 7.473 -8.376 -12.802 1.00 65.75 88 CYS A CA 1
ATOM 684 C C . CYS A 1 88 ? 6.999 -7.155 -12.018 1.00 65.75 88 CYS A C 1
ATOM 686 O O . CYS A 1 88 ? 6.607 -7.281 -10.858 1.00 65.75 88 CYS A O 1
ATOM 688 N N . ASN A 1 89 ? 7.007 -5.978 -12.643 1.00 69.94 89 ASN A N 1
ATOM 689 C CA . ASN A 1 89 ? 6.345 -4.807 -12.082 1.00 69.94 89 ASN A CA 1
ATOM 690 C C . ASN A 1 89 ? 4.836 -5.053 -11.944 1.00 69.94 89 ASN A C 1
ATOM 692 O O . ASN A 1 89 ? 4.268 -4.730 -10.900 1.00 69.94 89 ASN A O 1
ATOM 696 N N . SER A 1 90 ? 4.222 -5.718 -12.932 1.00 74.88 90 SER A N 1
ATOM 697 C CA . SER A 1 90 ? 2.802 -6.082 -12.911 1.00 74.88 90 SER A CA 1
ATOM 698 C C . SER A 1 90 ? 2.431 -6.959 -11.716 1.00 74.88 90 SER A C 1
ATOM 700 O O . SER A 1 90 ? 1.429 -6.680 -11.069 1.00 74.88 90 SER A O 1
ATOM 702 N N . ASP A 1 91 ? 3.235 -7.966 -11.358 1.00 81.06 91 ASP A N 1
ATOM 703 C CA . ASP A 1 91 ? 2.903 -8.863 -10.238 1.00 81.06 91 ASP A CA 1
ATOM 704 C C . ASP A 1 91 ? 2.841 -8.118 -8.889 1.00 81.06 91 ASP A C 1
ATOM 706 O O . ASP A 1 91 ? 1.901 -8.289 -8.104 1.00 81.06 91 ASP A O 1
ATOM 710 N N . TYR A 1 92 ? 3.820 -7.251 -8.603 1.00 81.12 92 TYR A N 1
ATOM 711 C CA . TYR A 1 92 ? 3.811 -6.433 -7.383 1.00 81.12 92 TYR A CA 1
ATOM 712 C C . TYR A 1 92 ? 2.715 -5.366 -7.410 1.00 81.12 92 TYR A C 1
ATOM 714 O O . TYR A 1 92 ? 2.061 -5.108 -6.393 1.00 81.12 92 TYR A O 1
ATOM 722 N N . GLN A 1 93 ? 2.499 -4.760 -8.573 1.00 83.38 93 GLN A N 1
ATOM 723 C CA . GLN A 1 93 ? 1.433 -3.796 -8.790 1.00 83.38 93 GLN A CA 1
ATOM 724 C C . GLN A 1 93 ? 0.053 -4.424 -8.578 1.00 83.38 93 GLN A C 1
ATOM 726 O O . GLN A 1 93 ? -0.803 -3.793 -7.953 1.00 83.38 93 GLN A O 1
ATOM 731 N N . ASP A 1 94 ? -0.165 -5.657 -9.028 1.00 85.12 94 ASP A N 1
ATOM 732 C CA . ASP A 1 94 ? -1.415 -6.395 -8.853 1.00 85.12 94 ASP A CA 1
ATOM 733 C C . ASP A 1 94 ? -1.655 -6.741 -7.387 1.00 85.12 94 ASP A C 1
ATOM 735 O O . ASP A 1 94 ? -2.771 -6.571 -6.885 1.00 85.12 94 ASP A O 1
ATOM 739 N N . LEU A 1 95 ? -0.612 -7.154 -6.662 1.00 85.69 95 LEU A N 1
ATOM 740 C CA . LEU A 1 95 ? -0.693 -7.390 -5.220 1.00 85.69 95 LEU A CA 1
ATOM 741 C C . LEU A 1 95 ? -1.105 -6.122 -4.467 1.00 85.69 95 LEU A C 1
ATOM 743 O O . LEU A 1 95 ? -2.044 -6.158 -3.662 1.00 85.69 95 LEU A O 1
ATOM 747 N N . TYR A 1 96 ? -0.438 -4.998 -4.746 1.00 87.62 96 TYR A N 1
ATOM 748 C CA . TYR A 1 96 ? -0.787 -3.706 -4.160 1.00 87.62 96 TYR A CA 1
ATOM 749 C C . TYR A 1 96 ? -2.215 -3.295 -4.532 1.00 87.62 96 TYR A C 1
ATOM 751 O O . TYR A 1 96 ? -3.018 -3.006 -3.646 1.00 87.62 96 TYR A O 1
ATOM 759 N N . SER A 1 97 ? -2.555 -3.308 -5.822 1.00 87.62 97 SER A N 1
ATOM 760 C CA . SER A 1 97 ? -3.848 -2.842 -6.339 1.00 87.62 97 SER A CA 1
ATOM 761 C C . SER A 1 97 ? -5.003 -3.676 -5.796 1.00 87.62 97 SER A C 1
ATOM 763 O O . SER A 1 97 ? -6.031 -3.127 -5.397 1.00 87.62 97 SER A O 1
ATOM 765 N N . THR A 1 98 ? -4.810 -4.991 -5.689 1.00 89.06 98 THR A N 1
ATOM 766 C CA . THR A 1 98 ? -5.794 -5.903 -5.104 1.00 89.06 98 THR A CA 1
ATOM 767 C C . THR A 1 98 ? -6.029 -5.587 -3.634 1.00 89.06 98 THR A C 1
ATOM 769 O O . THR A 1 98 ? -7.178 -5.471 -3.215 1.00 89.06 98 THR A O 1
ATOM 772 N N . LEU A 1 99 ? -4.972 -5.412 -2.833 1.00 89.31 99 LEU A N 1
ATOM 773 C CA . LEU A 1 99 ? -5.120 -5.067 -1.417 1.00 89.31 99 LEU A CA 1
ATOM 774 C C . LEU A 1 99 ? -5.726 -3.665 -1.240 1.00 89.31 99 LEU A C 1
ATOM 776 O O . LEU A 1 99 ? -6.650 -3.484 -0.446 1.00 89.31 99 LEU A O 1
ATOM 780 N N . ARG A 1 100 ? -5.260 -2.689 -2.025 1.00 90.44 100 ARG A N 1
ATOM 781 C CA . ARG A 1 100 ? -5.747 -1.305 -2.045 1.00 90.44 100 ARG A CA 1
ATOM 782 C C . ARG A 1 100 ? -7.225 -1.216 -2.405 1.00 90.44 100 ARG A C 1
ATOM 784 O O . ARG A 1 100 ? -7.940 -0.416 -1.799 1.00 90.44 100 ARG A O 1
ATOM 791 N N . GLY A 1 101 ? -7.680 -2.029 -3.355 1.00 90.56 101 GLY A N 1
ATOM 792 C CA . GLY A 1 101 ? -9.072 -2.087 -3.804 1.00 90.56 101 GLY A CA 1
ATOM 793 C C . GLY A 1 101 ? -10.047 -2.543 -2.717 1.00 90.56 101 GLY A C 1
ATOM 794 O O . GLY A 1 101 ? -11.225 -2.203 -2.764 1.00 90.56 101 GLY A O 1
ATOM 795 N N . LYS A 1 102 ? -9.562 -3.242 -1.684 1.00 91.00 102 LYS A N 1
ATOM 796 C CA . LYS A 1 102 ? -10.380 -3.649 -0.530 1.00 91.00 102 LYS A CA 1
ATOM 797 C C . LYS A 1 102 ? -10.581 -2.546 0.505 1.00 91.00 102 LYS A C 1
ATOM 799 O O . LYS A 1 102 ? -11.343 -2.725 1.454 1.00 91.00 102 LYS A O 1
ATOM 804 N N . LEU A 1 103 ? -9.886 -1.423 0.355 1.00 91.69 103 LEU A N 1
ATOM 805 C CA . LEU A 1 103 ? -9.910 -0.317 1.299 1.00 91.69 103 LEU A CA 1
ATOM 806 C C . LEU A 1 103 ? -10.756 0.828 0.757 1.00 91.69 103 LEU A C 1
ATOM 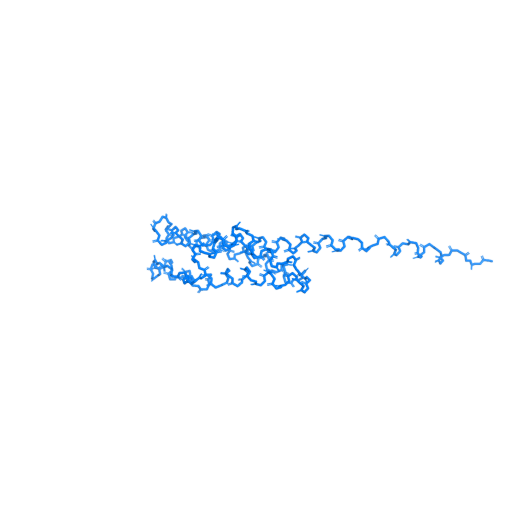808 O O . LEU A 1 103 ? -10.422 1.457 -0.251 1.00 91.69 103 LEU A O 1
ATOM 812 N N . ASN A 1 104 ? -11.825 1.151 1.477 1.00 92.56 104 ASN A N 1
ATOM 813 C CA . ASN A 1 104 ? -12.679 2.284 1.171 1.00 92.56 104 ASN A CA 1
ATOM 814 C C . ASN A 1 104 ? -12.432 3.394 2.203 1.00 92.56 104 ASN A C 1
ATOM 816 O O . ASN A 1 104 ? -12.909 3.317 3.333 1.00 92.56 104 ASN A O 1
ATOM 820 N N . ILE A 1 105 ? -11.675 4.430 1.814 1.00 90.25 105 ILE A N 1
ATOM 821 C CA . ILE A 1 105 ? -11.310 5.553 2.699 1.00 90.25 105 ILE A CA 1
ATOM 822 C C . ILE A 1 105 ? -12.553 6.185 3.360 1.00 90.25 105 ILE A C 1
ATOM 824 O O . ILE A 1 105 ? -12.569 6.269 4.590 1.00 90.25 105 ILE A O 1
ATOM 828 N N . PRO A 1 106 ? -13.614 6.568 2.614 1.00 92.00 106 PRO A N 1
ATOM 829 C CA . PRO A 1 106 ? -14.845 7.067 3.225 1.00 92.00 106 PRO A CA 1
ATOM 830 C C . PRO A 1 106 ? -15.441 6.123 4.275 1.00 92.00 106 PRO A C 1
ATOM 832 O O . PRO A 1 106 ? -15.810 6.571 5.360 1.00 92.00 106 PRO A O 1
ATOM 835 N N . ALA A 1 107 ? -15.501 4.818 3.987 1.00 92.25 107 ALA A N 1
ATOM 836 C CA . ALA A 1 107 ? -16.048 3.827 4.909 1.00 92.25 107 ALA A CA 1
ATOM 837 C C . ALA A 1 107 ? -15.172 3.634 6.158 1.00 92.25 107 ALA A C 1
ATOM 839 O O . ALA A 1 107 ? -15.710 3.443 7.249 1.00 92.25 107 ALA A O 1
ATOM 840 N N . ILE A 1 108 ? -13.845 3.715 6.028 1.00 91.75 108 ILE A N 1
ATOM 841 C CA . ILE A 1 108 ? -12.902 3.666 7.155 1.00 91.75 108 ILE A CA 1
ATOM 842 C C . ILE A 1 108 ? -13.111 4.886 8.059 1.00 91.75 108 ILE A C 1
ATOM 844 O O . ILE A 1 108 ? -13.349 4.734 9.258 1.00 91.75 108 ILE A O 1
ATOM 848 N N . ILE A 1 109 ? -13.110 6.098 7.491 1.00 92.06 109 ILE A N 1
ATOM 849 C CA . ILE A 1 109 ? -13.278 7.354 8.244 1.00 92.06 109 ILE A CA 1
ATOM 850 C C . ILE A 1 109 ? -14.640 7.396 8.951 1.00 92.06 109 ILE A C 1
ATOM 852 O O . ILE A 1 109 ? -14.734 7.766 10.130 1.00 92.06 109 ILE A O 1
ATOM 856 N N . SER A 1 110 ? -15.702 6.960 8.269 1.00 93.81 110 SER A N 1
ATOM 857 C CA . SER A 1 110 ? -17.047 6.897 8.844 1.00 93.81 110 SER A CA 1
ATOM 858 C C . SER A 1 110 ? -17.235 5.733 9.826 1.00 93.81 110 SER A C 1
ATOM 860 O O . SER A 1 110 ? -18.316 5.594 10.387 1.00 93.81 110 SER A O 1
ATOM 862 N N . GLY A 1 111 ? -16.231 4.866 10.007 1.00 90.06 111 GLY A N 1
ATOM 863 C CA . GLY A 1 111 ? -16.301 3.677 10.863 1.00 90.06 111 GLY A CA 1
ATOM 864 C C . GLY A 1 111 ? -17.171 2.538 10.318 1.00 90.06 111 GLY A C 1
ATOM 865 O O . GLY A 1 111 ? -17.368 1.545 11.011 1.00 90.06 111 GLY A O 1
ATOM 866 N N . LYS A 1 112 ? -17.670 2.654 9.081 1.00 93.62 112 LYS A N 1
ATOM 867 C CA . LYS A 1 112 ? -18.458 1.608 8.404 1.00 93.62 112 LYS A CA 1
ATOM 868 C C . LYS A 1 112 ? -17.595 0.410 8.006 1.00 93.62 112 LYS A C 1
ATOM 870 O O . LYS A 1 112 ? -18.096 -0.705 7.939 1.00 93.62 112 LYS A O 1
ATOM 875 N N . GLN A 1 113 ? -16.305 0.634 7.771 1.00 91.69 113 GLN A N 1
ATOM 876 C CA . GLN A 1 113 ? -15.311 -0.409 7.566 1.00 91.69 113 GLN A CA 1
ATOM 877 C C . GLN A 1 113 ? -14.351 -0.400 8.754 1.00 91.69 113 GLN A C 1
ATOM 879 O O . GLN A 1 113 ? -13.512 0.486 8.869 1.00 91.69 113 GLN A O 1
ATOM 884 N N . SER A 1 114 ? -14.496 -1.371 9.655 1.00 91.44 114 SER A N 1
ATOM 885 C CA . SER A 1 114 ? -13.683 -1.476 10.875 1.00 91.44 114 SER A CA 1
ATOM 886 C C . SER A 1 114 ? -12.648 -2.608 10.822 1.00 91.44 114 SER A C 1
ATOM 888 O O . SER A 1 114 ? -11.828 -2.731 11.734 1.00 91.44 114 SER A O 1
ATOM 890 N N . SER A 1 115 ? -12.679 -3.412 9.759 1.00 92.38 115 SER A N 1
ATOM 891 C CA . SER A 1 115 ? -11.695 -4.437 9.420 1.00 92.38 115 SER A CA 1
ATOM 892 C C . SER A 1 115 ? -11.620 -4.620 7.900 1.00 92.38 115 SER A C 1
ATOM 894 O O . SER A 1 115 ? -12.495 -4.177 7.150 1.00 92.38 115 SER A O 1
ATOM 896 N N . VAL A 1 116 ? -10.548 -5.258 7.442 1.00 89.88 116 VAL A N 1
ATOM 897 C CA . VAL A 1 116 ? -10.281 -5.549 6.032 1.00 89.88 116 VAL A CA 1
ATOM 898 C C . VAL A 1 116 ? -9.923 -7.025 5.901 1.00 89.88 116 VAL A C 1
ATOM 900 O O . VAL A 1 116 ? -8.933 -7.481 6.484 1.00 89.88 116 VAL A O 1
ATOM 903 N N . ASP A 1 117 ? -10.707 -7.766 5.119 1.00 87.38 117 ASP A N 1
ATOM 904 C CA . ASP A 1 117 ? -10.368 -9.135 4.736 1.00 87.38 117 ASP A CA 1
ATOM 905 C C . ASP A 1 117 ? -9.335 -9.125 3.607 1.00 87.38 117 ASP A C 1
ATOM 907 O O . ASP A 1 117 ? -9.591 -8.698 2.482 1.00 87.38 117 ASP A O 1
ATOM 911 N N . ARG A 1 118 ? -8.148 -9.648 3.886 1.00 75.38 118 ARG A N 1
ATOM 912 C CA . ARG A 1 118 ? -7.038 -9.669 2.936 1.00 75.38 118 ARG A CA 1
ATOM 913 C C . ARG A 1 118 ? -7.174 -10.738 1.867 1.00 75.38 118 ARG A C 1
ATOM 915 O O . ARG A 1 118 ? -6.588 -10.586 0.793 1.00 75.38 118 ARG A O 1
ATOM 922 N N . GLY A 1 119 ? -8.002 -11.759 2.071 1.00 74.50 119 GLY A N 1
ATOM 923 C CA . GLY A 1 119 ? -8.054 -12.923 1.191 1.00 74.50 119 GLY A CA 1
ATOM 924 C C . GLY A 1 119 ? -6.660 -13.550 0.978 1.00 74.50 119 GLY A C 1
ATOM 925 O O . GLY A 1 119 ? -5.761 -13.362 1.802 1.00 74.50 119 GLY A O 1
ATOM 926 N N . PRO A 1 120 ? -6.424 -14.259 -0.138 1.00 66.75 120 PRO A N 1
ATOM 927 C CA . PRO A 1 120 ? -5.150 -14.946 -0.378 1.00 66.75 120 PRO A CA 1
ATOM 928 C C . PRO A 1 120 ? -3.959 -13.982 -0.531 1.00 66.75 120 PRO A C 1
ATOM 930 O O . PRO A 1 120 ? -2.821 -14.345 -0.223 1.00 66.75 120 PRO A O 1
ATOM 933 N N . PHE A 1 121 ? -4.225 -12.738 -0.936 1.00 61.22 121 PHE A N 1
ATOM 934 C CA . PHE A 1 121 ? -3.219 -11.742 -1.300 1.00 61.22 121 PHE A CA 1
ATOM 935 C C . PHE A 1 121 ? -2.655 -10.930 -0.140 1.00 61.22 121 PHE A C 1
ATOM 937 O O . PHE A 1 121 ? -1.709 -10.195 -0.364 1.00 61.22 121 PHE A O 1
ATOM 944 N N . GLY A 1 122 ? -3.173 -11.037 1.083 1.00 60.84 122 GLY A N 1
ATOM 945 C CA . GLY A 1 122 ? -2.484 -10.513 2.276 1.00 60.84 122 GLY A CA 1
ATOM 946 C C . GLY A 1 122 ? -2.254 -11.582 3.334 1.00 60.84 122 GLY A C 1
ATOM 947 O O . GLY A 1 122 ? -2.132 -11.259 4.514 1.00 60.84 122 GLY A O 1
ATOM 948 N N . SER A 1 123 ? -2.218 -12.845 2.900 1.00 64.56 123 SER A N 1
ATOM 949 C CA . SER A 1 123 ? -1.765 -13.959 3.725 1.00 64.56 123 SER A CA 1
ATOM 950 C C . SER A 1 123 ? -0.277 -13.813 4.049 1.00 64.56 123 SER A C 1
ATOM 952 O O . SER A 1 123 ? 0.497 -13.290 3.241 1.00 64.56 123 SER A O 1
ATOM 954 N N . ASP A 1 124 ? 0.145 -14.341 5.198 1.00 70.19 124 ASP A N 1
ATOM 955 C CA . ASP A 1 124 ? 1.560 -14.377 5.589 1.00 70.19 124 ASP A CA 1
ATOM 956 C C . ASP A 1 124 ? 2.430 -15.050 4.517 1.00 70.19 124 ASP A C 1
ATOM 958 O O . ASP A 1 124 ? 3.578 -14.675 4.318 1.00 70.19 124 ASP A O 1
ATOM 962 N N . LYS A 1 125 ? 1.850 -15.962 3.725 1.00 69.25 125 LYS A N 1
ATOM 963 C CA . LYS A 1 125 ? 2.506 -16.600 2.575 1.00 69.25 125 LYS A CA 1
ATOM 964 C C . LYS A 1 125 ? 2.844 -15.623 1.444 1.00 69.25 125 LYS A C 1
ATOM 966 O O . LYS A 1 125 ? 3.884 -15.785 0.813 1.00 69.25 125 LYS A O 1
ATOM 971 N N . ALA A 1 126 ? 1.986 -14.643 1.154 1.00 72.12 126 ALA A N 1
ATOM 972 C CA . ALA A 1 126 ? 2.269 -13.622 0.143 1.00 72.12 126 ALA A CA 1
ATOM 973 C C . ALA A 1 126 ? 3.389 -12.687 0.622 1.00 72.12 126 ALA A C 1
ATOM 975 O O . ALA A 1 126 ? 4.353 -12.464 -0.109 1.00 72.12 126 ALA A O 1
ATOM 976 N N . LYS A 1 127 ? 3.324 -12.240 1.885 1.00 72.94 127 LYS A N 1
ATOM 977 C CA . LYS A 1 127 ? 4.401 -11.466 2.523 1.00 72.94 127 LYS A CA 1
ATOM 978 C C . LYS A 1 127 ? 5.724 -12.226 2.516 1.00 72.94 127 LYS A C 1
ATOM 980 O O . LYS A 1 127 ? 6.749 -11.648 2.173 1.00 72.94 127 LYS A O 1
ATOM 985 N N . GLU A 1 128 ? 5.697 -13.516 2.835 1.00 76.00 128 GLU A N 1
ATOM 986 C CA . GLU A 1 128 ? 6.893 -14.353 2.893 1.00 76.00 128 GLU A CA 1
ATOM 987 C C . GLU A 1 128 ? 7.526 -14.540 1.512 1.00 76.00 128 GLU A C 1
ATOM 989 O O . GLU A 1 128 ? 8.728 -14.353 1.359 1.00 76.00 128 GLU A O 1
ATOM 994 N N . LYS A 1 129 ? 6.730 -14.787 0.463 1.00 73.00 129 LYS A N 1
ATOM 995 C CA . LYS A 1 129 ? 7.241 -14.849 -0.920 1.00 73.00 129 LYS A CA 1
ATOM 996 C C . LYS A 1 129 ? 7.941 -13.558 -1.349 1.00 73.00 129 LYS A C 1
ATOM 998 O O . LYS A 1 129 ? 8.976 -13.616 -2.007 1.00 73.00 129 LYS A O 1
ATOM 1003 N N . ILE A 1 130 ? 7.394 -12.407 -0.964 1.00 77.56 130 ILE A N 1
ATOM 1004 C CA . ILE A 1 130 ? 7.991 -11.096 -1.242 1.00 77.56 130 ILE A CA 1
ATOM 1005 C C . ILE A 1 130 ? 9.263 -10.876 -0.417 1.00 77.56 130 ILE A C 1
ATOM 1007 O O . ILE A 1 130 ? 10.257 -10.343 -0.917 1.00 77.56 130 ILE A O 1
ATOM 1011 N N . ARG A 1 131 ? 9.247 -11.269 0.859 1.00 73.25 131 ARG A N 1
ATOM 1012 C CA . ARG A 1 131 ? 10.378 -11.105 1.777 1.00 73.25 131 ARG A CA 1
ATOM 1013 C C . ARG A 1 131 ? 11.565 -11.970 1.363 1.00 73.25 131 ARG A C 1
ATOM 1015 O O . ARG A 1 131 ? 12.691 -11.489 1.385 1.00 73.25 131 ARG A O 1
ATOM 1022 N N . LEU A 1 132 ? 11.292 -13.194 0.918 1.00 74.12 132 LEU A N 1
ATOM 1023 C CA . LEU A 1 132 ? 12.271 -14.151 0.405 1.00 74.12 132 LEU A CA 1
ATOM 1024 C C . LEU A 1 132 ? 12.737 -13.845 -1.031 1.00 74.12 132 LEU A C 1
ATOM 1026 O O . LEU A 1 132 ? 13.545 -14.596 -1.571 1.00 74.12 132 LEU A O 1
ATOM 1030 N N . GLY A 1 133 ? 12.226 -12.785 -1.673 1.00 68.56 133 GLY A N 1
ATOM 1031 C CA . GLY A 1 133 ? 12.605 -12.420 -3.043 1.00 68.56 133 GLY A CA 1
ATOM 1032 C C . GLY A 1 133 ? 12.196 -13.464 -4.089 1.00 68.56 133 GLY A C 1
ATOM 1033 O O . GLY A 1 133 ? 12.784 -13.533 -5.163 1.00 68.56 133 GLY A O 1
ATOM 1034 N N . VAL A 1 134 ? 11.194 -14.301 -3.796 1.00 70.25 134 VAL A N 1
ATOM 1035 C CA . VAL A 1 134 ? 10.748 -15.373 -4.705 1.00 70.25 134 VAL A CA 1
ATOM 1036 C C . VAL A 1 134 ? 10.180 -14.792 -5.997 1.00 70.25 134 VAL A C 1
ATOM 1038 O O . VAL A 1 134 ? 10.403 -15.360 -7.062 1.00 70.25 134 VAL A O 1
ATOM 1041 N N . ILE A 1 135 ? 9.480 -13.658 -5.907 1.00 68.25 135 ILE A N 1
ATOM 1042 C CA . ILE A 1 135 ? 8.982 -12.931 -7.081 1.00 68.25 135 ILE A CA 1
ATOM 1043 C C . ILE A 1 135 ? 10.170 -12.360 -7.871 1.00 68.25 135 ILE A C 1
ATOM 1045 O O . ILE A 1 135 ? 10.252 -12.571 -9.074 1.00 68.25 135 ILE A O 1
ATOM 1049 N N . ASP A 1 136 ? 11.167 -11.782 -7.193 1.00 66.69 136 ASP A N 1
ATOM 1050 C CA . ASP A 1 136 ? 12.368 -11.224 -7.838 1.00 66.69 136 ASP A CA 1
ATOM 1051 C C . ASP A 1 136 ? 13.207 -12.289 -8.572 1.00 66.69 136 ASP A C 1
ATOM 1053 O O . ASP A 1 136 ? 13.819 -12.010 -9.604 1.00 66.69 136 ASP A O 1
ATOM 1057 N N . LEU A 1 137 ? 13.215 -13.535 -8.083 1.00 58.75 137 LEU A N 1
ATOM 1058 C CA . LEU A 1 137 ? 13.875 -14.671 -8.740 1.00 58.75 137 LEU A CA 1
ATOM 1059 C C . LEU A 1 137 ? 13.183 -15.099 -10.042 1.00 58.75 137 LEU A C 1
ATOM 1061 O O . LEU A 1 137 ? 13.841 -15.651 -10.924 1.00 58.75 137 LEU A O 1
ATOM 1065 N N . GLN A 1 138 ? 11.879 -14.850 -10.183 1.00 61.88 138 GLN A N 1
ATOM 1066 C CA . GLN A 1 138 ? 11.152 -15.099 -11.433 1.00 61.88 138 GLN A CA 1
ATOM 1067 C C . GLN A 1 138 ? 11.434 -14.023 -12.491 1.00 61.88 138 GLN A C 1
ATOM 1069 O O . GLN A 1 138 ? 11.234 -14.281 -13.672 1.00 61.88 138 GLN A O 1
ATOM 1074 N N . CYS A 1 139 ? 11.975 -12.873 -12.077 1.00 60.91 139 CYS A N 1
ATOM 1075 C CA . CYS A 1 139 ? 12.319 -11.737 -12.936 1.00 60.91 139 CYS A CA 1
ATOM 1076 C C . CYS A 1 139 ? 13.713 -11.813 -13.564 1.00 60.91 139 CYS A C 1
ATOM 1078 O O . CYS A 1 139 ? 14.037 -11.005 -14.426 1.00 60.91 139 CYS A O 1
ATOM 1080 N N . LYS A 1 140 ? 14.564 -12.739 -13.102 1.00 56.28 140 LYS A N 1
ATOM 1081 C CA . LYS A 1 140 ? 15.944 -12.920 -13.587 1.00 56.28 140 LYS A CA 1
ATOM 1082 C C . LYS A 1 140 ? 16.086 -14.021 -14.650 1.00 56.28 140 LYS A C 1
ATOM 1084 O O . LYS A 1 140 ? 17.214 -14.397 -14.960 1.00 56.28 140 LYS A O 1
ATOM 1089 N N . LYS A 1 141 ? 14.975 -14.580 -15.143 1.00 46.91 141 LYS A N 1
ATOM 1090 C CA . LYS A 1 141 ? 14.957 -15.662 -16.139 1.00 46.91 141 LYS A CA 1
ATOM 1091 C C . LYS A 1 141 ? 14.646 -15.157 -17.536 1.00 46.91 141 LYS A C 1
ATOM 1093 O O . LYS A 1 141 ? 13.748 -14.299 -17.647 1.00 46.91 141 LYS A O 1
#

Foldseek 3Di:
DDDDPVPVVVVPPPPPPPPLVVVLVVLLVVLLVLLLVLLLVLLVLLVCLQVVVDALVRNLVSLVVSVVSNVVSVVSNVVRHDPLSVVLSVVSNCLNCLQNVQDDSVCSNVVVDSHGDSPPSSPVVVVVCSVVCVSVVVSVD

Secondary structure (DSSP, 8-state):
----STTTTTTTTSTTSSHHHHHHHHHHHHHHHHHHHHHHHHHHHHHHHHTTSS-HHHHHHHHHHHHHHHHHHHHHHHHH--HHHHHHHHHHHHHHHHHHHT--HHHHHTTS------GGGGSHHHHHHHHTTHHHHHTT-